Protein AF-A0A917DSX0-F1 (afdb_monomer)

Mean predicted aligned error: 9.01 Å

Sequence (124 aa):
MLVTLLACSSQTITPDVGSLDLKVTIGPLCPVEPCNKTTDDIRKVYEAYTFTVKEAKTGKVVLEKTLAYNGTNGVLKSTDMSVGEYELDFTPKSFFTKQGFPRPFTIEKNKTTQLEIAIDTGIR

Structure (mmCIF, N/CA/C/O backbone):
data_AF-A0A917DSX0-F1
#
_entry.id   AF-A0A917DSX0-F1
#
loop_
_atom_site.group_PDB
_atom_site.id
_atom_site.type_symbol
_atom_site.label_atom_id
_atom_site.label_alt_id
_atom_site.label_comp_id
_atom_site.label_asym_id
_atom_site.label_entity_id
_atom_site.label_seq_id
_atom_site.pdbx_PDB_ins_code
_atom_site.Cartn_x
_atom_site.Cartn_y
_atom_site.Cartn_z
_atom_site.occupancy
_atom_site.B_iso_or_equiv
_atom_site.auth_seq_id
_atom_site.auth_comp_id
_atom_site.auth_asym_id
_atom_site.auth_atom_id
_atom_site.pdbx_PDB_model_num
ATOM 1 N N . MET A 1 1 ? -44.314 26.987 39.093 1.00 38.97 1 MET A N 1
ATOM 2 C CA . MET A 1 1 ? -43.984 26.440 37.760 1.00 38.97 1 MET A CA 1
ATOM 3 C C . MET A 1 1 ? -42.480 26.262 37.699 1.00 38.97 1 MET A C 1
ATOM 5 O O . MET A 1 1 ? -41.765 27.252 37.740 1.00 38.97 1 MET A O 1
ATOM 9 N N . LEU A 1 2 ? -42.015 25.014 37.736 1.00 44.16 2 LEU A N 1
ATOM 10 C CA . LEU A 1 2 ? -40.600 24.649 37.746 1.00 44.16 2 LEU A CA 1
ATOM 11 C C . LEU A 1 2 ? -40.190 24.388 36.288 1.00 44.16 2 LEU A C 1
ATOM 13 O O . LEU A 1 2 ? -40.705 23.458 35.675 1.00 44.16 2 LEU A O 1
ATOM 17 N N . VAL A 1 3 ? -39.348 25.247 35.713 1.00 48.34 3 VAL A N 1
ATOM 18 C CA . VAL A 1 3 ? -38.859 25.109 34.333 1.00 48.34 3 VAL A CA 1
ATOM 19 C C . VAL A 1 3 ? -37.567 24.298 34.373 1.00 48.34 3 VAL A C 1
ATOM 21 O O . VAL A 1 3 ? -36.513 24.811 34.740 1.00 48.34 3 VAL A O 1
ATOM 24 N N . THR A 1 4 ? -37.652 23.013 34.044 1.00 49.94 4 THR A N 1
ATOM 25 C CA . THR A 1 4 ? -36.498 22.129 33.853 1.00 49.94 4 THR A CA 1
ATOM 26 C C . THR A 1 4 ? -35.921 22.340 32.453 1.00 49.94 4 THR A C 1
ATOM 28 O O . THR A 1 4 ? -36.513 21.947 31.450 1.00 49.94 4 THR A O 1
ATOM 31 N N . LEU A 1 5 ? -34.749 22.974 32.386 1.00 50.81 5 LEU A N 1
ATOM 32 C CA . LEU A 1 5 ? -33.937 23.079 31.174 1.00 50.81 5 LEU A CA 1
ATOM 33 C C . LEU A 1 5 ? -33.283 21.718 30.889 1.00 50.81 5 LEU A C 1
ATOM 35 O O . LEU A 1 5 ? -32.354 21.307 31.584 1.00 50.81 5 LEU A O 1
ATOM 39 N N . LEU A 1 6 ? -33.772 21.016 29.863 1.00 52.41 6 LEU A N 1
ATOM 40 C CA . LEU A 1 6 ? -33.086 19.874 29.261 1.00 52.41 6 LEU A CA 1
ATOM 41 C C . LEU A 1 6 ? -31.842 20.374 28.510 1.00 52.41 6 LEU A C 1
ATOM 43 O O . LEU A 1 6 ? -31.932 20.830 27.372 1.00 52.41 6 LEU A O 1
ATOM 47 N N . ALA A 1 7 ? -30.671 20.278 29.138 1.00 52.28 7 ALA A N 1
ATOM 48 C CA . ALA A 1 7 ? -29.393 20.401 28.447 1.00 52.28 7 ALA A CA 1
ATOM 49 C C . ALA A 1 7 ? -29.108 19.087 27.704 1.00 52.28 7 ALA A C 1
ATOM 51 O O . ALA A 1 7 ? -28.648 18.105 28.285 1.00 52.28 7 ALA A O 1
ATOM 52 N N . CYS A 1 8 ? -29.426 19.051 26.411 1.00 52.59 8 CYS A N 1
ATOM 53 C CA . CYS A 1 8 ? -29.024 17.967 25.526 1.00 52.59 8 CYS A CA 1
ATOM 54 C C . CYS A 1 8 ? -27.557 18.194 25.129 1.00 52.59 8 CYS A C 1
ATOM 56 O O . CYS A 1 8 ? -27.258 18.923 24.183 1.00 52.59 8 CYS A O 1
ATOM 58 N N . SER A 1 9 ? -26.629 17.623 25.898 1.00 55.31 9 SER A N 1
ATOM 59 C CA . SER A 1 9 ? -25.210 17.595 25.544 1.00 55.31 9 SER A CA 1
ATOM 60 C C . SER A 1 9 ? -25.038 16.728 24.301 1.00 55.31 9 SER A C 1
ATOM 62 O O . SER A 1 9 ? -25.032 15.502 24.387 1.00 55.31 9 SER A O 1
ATOM 64 N N . SER A 1 10 ? -24.917 17.365 23.137 1.00 52.12 10 SER A N 1
ATOM 65 C CA . SER A 1 10 ? -24.495 16.699 21.906 1.00 52.12 10 SER A CA 1
ATOM 66 C C . SER A 1 10 ? -23.041 16.271 22.090 1.00 52.12 10 SER A C 1
ATOM 68 O O . SER A 1 10 ? -22.124 17.047 21.840 1.00 52.12 10 SER A O 1
ATOM 70 N N . GLN A 1 11 ? -22.823 15.065 22.617 1.00 51.78 11 GLN A N 1
ATOM 71 C CA . GLN A 1 11 ? -21.500 14.458 22.627 1.00 51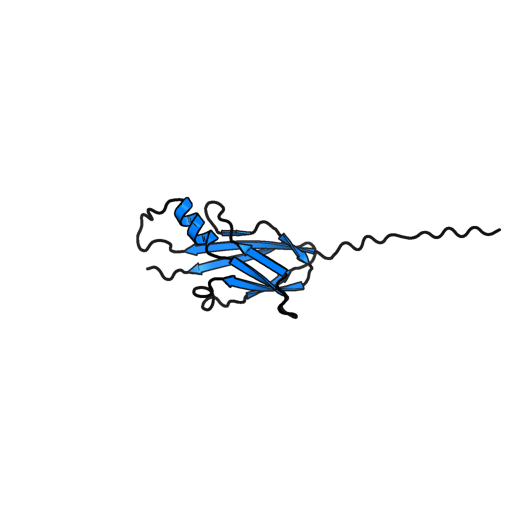.78 11 GLN A CA 1
ATOM 72 C C . GLN A 1 11 ? -21.116 14.231 21.169 1.00 51.78 11 GLN A C 1
ATOM 74 O O . GLN A 1 11 ? -21.675 13.371 20.490 1.00 51.78 11 GLN A O 1
ATOM 79 N N . THR A 1 12 ? -20.187 15.038 20.672 1.00 48.34 12 THR A N 1
ATOM 80 C CA . THR A 1 12 ? -19.465 14.763 19.438 1.00 48.34 12 THR A CA 1
ATOM 81 C C . THR A 1 12 ? -18.699 13.465 19.669 1.00 48.34 12 THR A C 1
ATOM 83 O O . THR A 1 12 ? -17.611 13.468 20.240 1.00 48.34 12 THR A O 1
ATOM 86 N N . ILE A 1 13 ? -19.295 12.334 19.289 1.00 57.09 13 ILE A N 1
ATOM 87 C CA . ILE A 1 13 ? -18.580 11.067 19.155 1.00 57.09 13 ILE A CA 1
ATOM 88 C C . ILE A 1 13 ? -17.643 11.287 17.972 1.00 57.09 13 ILE A C 1
ATOM 90 O O . ILE A 1 13 ? -18.031 11.106 16.820 1.00 57.09 13 ILE A O 1
ATOM 94 N N . THR A 1 14 ? -16.437 11.785 18.234 1.00 59.44 14 THR A N 1
ATOM 95 C CA . THR A 1 14 ? -15.381 11.737 17.233 1.00 59.44 14 THR A CA 1
ATOM 96 C C . THR A 1 14 ? -15.091 10.260 17.009 1.00 59.44 14 THR A C 1
ATOM 98 O O . THR A 1 14 ? -14.727 9.573 17.966 1.00 59.44 14 THR A O 1
ATOM 101 N N . PRO A 1 15 ? -15.324 9.725 15.797 1.00 67.44 15 PRO A N 1
ATOM 102 C CA . PRO A 1 15 ? -14.961 8.350 15.522 1.00 67.44 15 PRO A CA 1
ATOM 103 C C . PRO A 1 15 ? -13.466 8.205 15.800 1.00 67.44 15 PRO A C 1
ATOM 105 O O . PRO A 1 15 ? -12.671 9.069 15.422 1.00 67.44 15 PRO A O 1
ATOM 108 N N . ASP A 1 16 ? -13.097 7.137 16.499 1.00 84.25 16 ASP A N 1
ATOM 109 C CA . ASP A 1 16 ? -11.699 6.801 16.714 1.00 84.25 16 ASP A CA 1
ATOM 110 C C . ASP A 1 16 ? -11.107 6.433 15.353 1.00 84.25 16 ASP A C 1
ATOM 112 O O . ASP A 1 16 ? -11.289 5.323 14.846 1.00 84.25 16 ASP A O 1
ATOM 116 N N . VAL A 1 17 ? -10.461 7.419 14.733 1.00 89.00 17 VAL A N 1
ATOM 117 C CA . VAL A 1 17 ? -9.811 7.310 13.431 1.00 89.00 17 VAL A CA 1
ATOM 118 C C . VAL A 1 17 ? -8.299 7.367 13.604 1.00 89.00 17 VAL A C 1
ATOM 120 O O . VAL A 1 17 ? -7.773 8.065 14.474 1.00 89.00 17 VAL A O 1
ATOM 123 N N . GLY A 1 18 ? -7.602 6.593 12.787 1.00 91.44 18 GLY A N 1
ATOM 124 C CA . GLY A 1 18 ? -6.180 6.755 12.513 1.00 91.44 18 GLY A CA 1
ATOM 125 C C . GLY A 1 18 ? -5.982 6.966 11.018 1.00 91.44 18 GLY A C 1
ATOM 126 O O . GLY A 1 18 ? -6.954 7.060 10.268 1.00 91.44 18 GLY A O 1
ATOM 127 N N . SER A 1 19 ? -4.732 7.000 10.576 1.00 91.00 19 SER A N 1
ATOM 128 C CA . SER A 1 19 ? -4.403 7.202 9.166 1.00 91.00 19 SER A CA 1
ATOM 129 C C . SER A 1 19 ? -3.480 6.103 8.652 1.00 91.00 19 SER A C 1
ATOM 131 O O . SER A 1 19 ? -2.655 5.570 9.393 1.00 91.00 19 SER A O 1
ATOM 133 N N . LEU A 1 20 ? -3.607 5.768 7.371 1.00 92.19 20 LEU A N 1
ATOM 134 C CA . LEU A 1 20 ? -2.759 4.798 6.684 1.00 92.19 20 LEU A CA 1
ATOM 135 C C . LEU A 1 20 ? -1.910 5.490 5.619 1.00 92.19 20 LEU A C 1
ATOM 137 O O . LEU A 1 20 ? -2.460 6.043 4.664 1.00 92.19 20 LEU A O 1
ATOM 141 N N . ASP A 1 21 ? -0.592 5.354 5.741 1.00 92.00 21 ASP A N 1
ATOM 142 C CA . ASP A 1 21 ? 0.379 5.699 4.705 1.00 92.00 21 ASP A CA 1
ATOM 143 C C . ASP A 1 21 ? 1.008 4.419 4.153 1.00 92.00 21 ASP A C 1
ATOM 145 O O . ASP A 1 21 ? 1.548 3.596 4.893 1.00 92.00 21 ASP A O 1
ATOM 149 N N . LEU A 1 22 ? 0.957 4.250 2.833 1.00 90.00 22 LEU A N 1
ATOM 150 C CA . LEU A 1 22 ? 1.546 3.104 2.145 1.00 90.00 22 LEU A CA 1
ATOM 151 C C . LEU A 1 22 ? 2.607 3.598 1.168 1.00 90.00 22 LEU A C 1
ATOM 153 O O . LEU A 1 22 ? 2.325 4.431 0.306 1.00 90.00 22 LEU A O 1
ATOM 157 N N . LYS A 1 23 ? 3.806 3.032 1.272 1.00 92.19 23 LYS A N 1
ATOM 158 C CA . LYS A 1 23 ? 4.913 3.213 0.337 1.00 92.19 23 LYS A CA 1
ATOM 159 C C . LYS A 1 23 ? 5.294 1.860 -0.241 1.00 92.19 23 LYS A C 1
ATOM 161 O O . LYS A 1 23 ? 5.547 0.902 0.484 1.00 92.19 23 LYS A O 1
ATOM 166 N N . VAL A 1 24 ? 5.347 1.793 -1.560 1.00 89.56 24 VAL A N 1
ATOM 167 C CA . VAL A 1 24 ? 5.640 0.583 -2.316 1.00 89.56 24 VAL A CA 1
ATOM 168 C C . VAL A 1 24 ? 6.805 0.858 -3.251 1.00 89.56 24 VAL A C 1
ATOM 170 O O . VAL A 1 24 ? 6.768 1.808 -4.029 1.00 89.56 24 VAL A O 1
ATOM 173 N N . THR A 1 25 ? 7.822 0.012 -3.215 1.00 90.38 25 THR A N 1
ATOM 174 C CA . THR A 1 25 ? 8.963 0.070 -4.131 1.00 90.38 25 THR A CA 1
ATOM 175 C C . THR A 1 25 ? 8.957 -1.187 -4.988 1.00 90.38 25 THR A C 1
ATOM 177 O O . THR A 1 25 ? 8.963 -2.285 -4.445 1.00 90.38 25 THR A O 1
ATOM 180 N N . ILE A 1 26 ? 8.933 -1.045 -6.314 1.00 86.88 26 ILE A N 1
ATOM 181 C CA . ILE A 1 26 ? 8.986 -2.167 -7.263 1.00 86.88 26 ILE A CA 1
ATOM 182 C C . ILE A 1 26 ? 10.350 -2.159 -7.940 1.00 86.88 26 ILE A C 1
ATOM 184 O O . ILE A 1 26 ? 10.706 -1.185 -8.602 1.00 86.88 26 ILE A O 1
ATOM 188 N N . GLY A 1 27 ? 11.101 -3.251 -7.826 1.00 83.19 27 GLY A N 1
ATOM 189 C CA . GLY A 1 27 ? 12.373 -3.377 -8.525 1.00 83.19 27 GLY A CA 1
ATOM 190 C C . GLY A 1 27 ? 12.974 -4.778 -8.453 1.00 83.19 27 GLY A C 1
ATOM 191 O O . GLY A 1 27 ? 12.475 -5.615 -7.715 1.00 83.19 27 GLY A O 1
ATOM 192 N N . PRO A 1 28 ? 14.045 -5.048 -9.207 1.00 83.12 28 PRO A N 1
ATOM 193 C CA . PRO A 1 28 ? 14.592 -4.199 -10.267 1.00 83.12 28 PRO A CA 1
ATOM 194 C C . PRO A 1 28 ? 13.672 -4.165 -11.502 1.00 83.12 28 PRO A C 1
ATOM 196 O O . PRO A 1 28 ? 13.047 -5.156 -11.861 1.00 83.12 28 PRO A O 1
ATOM 199 N N . LEU A 1 29 ? 13.547 -3.012 -12.166 1.00 82.94 29 LEU A N 1
ATOM 200 C CA . LEU A 1 29 ? 12.686 -2.870 -13.359 1.00 82.94 29 LEU A CA 1
ATOM 201 C C . LEU A 1 29 ? 13.404 -3.207 -14.673 1.00 82.94 29 LEU A C 1
ATOM 203 O O . LEU A 1 29 ? 12.765 -3.338 -15.720 1.00 82.94 29 LEU A O 1
ATOM 207 N N . CYS A 1 30 ? 14.728 -3.318 -14.618 1.00 80.56 30 CYS A N 1
ATOM 208 C CA . CYS A 1 30 ? 15.601 -3.552 -15.754 1.00 80.56 30 CYS A CA 1
ATOM 209 C C . CYS A 1 30 ? 16.646 -4.615 -15.377 1.00 80.56 30 CYS A C 1
ATOM 211 O O . CYS A 1 30 ? 17.139 -4.569 -14.251 1.00 80.56 30 CYS A O 1
ATOM 213 N N . PRO A 1 31 ? 16.991 -5.545 -16.288 1.00 78.06 31 PRO A N 1
ATOM 214 C CA . PRO A 1 31 ? 18.033 -6.548 -16.039 1.00 78.06 31 PRO A CA 1
ATOM 215 C C . PRO A 1 31 ? 19.428 -5.941 -15.885 1.00 78.06 31 PRO A C 1
ATOM 217 O O . PRO A 1 31 ? 20.210 -6.373 -15.052 1.00 78.06 31 PRO A O 1
ATOM 220 N N . VAL A 1 32 ? 19.732 -4.917 -16.685 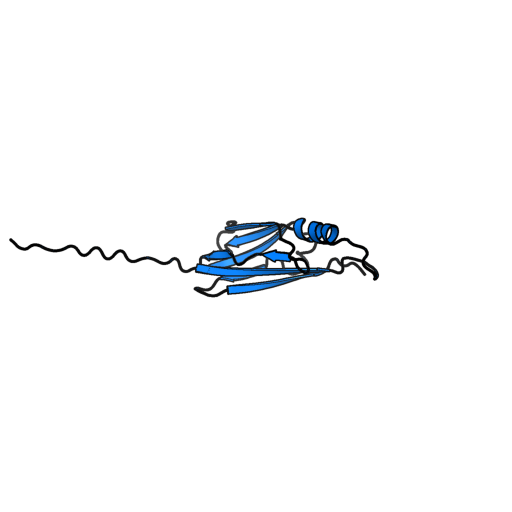1.00 78.50 32 VAL A N 1
ATOM 221 C CA . VAL A 1 32 ? 21.036 -4.249 -16.712 1.00 78.50 32 VAL A CA 1
ATOM 222 C C . VAL A 1 32 ? 20.855 -2.738 -16.762 1.00 78.50 32 VAL A C 1
ATOM 224 O O . VAL A 1 32 ? 19.867 -2.234 -17.305 1.00 78.50 32 VAL A O 1
ATOM 227 N N . GLU A 1 33 ? 21.811 -2.014 -16.191 1.00 71.69 33 GLU A N 1
ATOM 228 C CA . GLU A 1 33 ? 21.886 -0.559 -16.294 1.00 71.69 33 GLU A CA 1
ATOM 229 C C . GLU A 1 33 ? 22.600 -0.133 -17.592 1.00 71.69 33 GLU A C 1
ATOM 231 O O . GLU A 1 33 ? 23.526 -0.821 -18.030 1.00 71.69 33 GLU A O 1
ATOM 236 N N . PRO A 1 34 ? 22.213 1.000 -18.214 1.00 74.12 34 PRO A N 1
ATOM 237 C CA . PRO A 1 34 ? 21.197 1.955 -17.769 1.00 74.12 34 PRO A CA 1
ATOM 238 C C . PRO A 1 34 ? 19.765 1.506 -18.097 1.00 74.12 34 PRO A C 1
ATOM 240 O O . PRO A 1 34 ? 19.455 1.051 -19.199 1.00 74.12 34 PRO A O 1
ATOM 243 N N . CYS A 1 35 ? 18.858 1.695 -17.138 1.00 74.06 35 CYS A N 1
ATOM 244 C CA . CYS A 1 35 ? 17.442 1.401 -17.320 1.00 74.06 35 CYS A CA 1
ATOM 245 C C . CYS A 1 35 ? 16.790 2.482 -18.193 1.00 74.06 35 CYS A C 1
ATOM 247 O O . CYS A 1 35 ? 16.387 3.531 -17.699 1.00 74.06 35 CYS A O 1
ATOM 249 N N . ASN A 1 36 ? 16.681 2.234 -19.500 1.00 81.44 36 ASN A N 1
ATOM 250 C CA . ASN A 1 36 ? 16.125 3.191 -20.464 1.00 81.44 36 ASN A CA 1
ATOM 251 C C . ASN A 1 36 ? 14.580 3.247 -20.448 1.00 81.44 36 ASN A C 1
ATOM 253 O O . ASN A 1 36 ? 13.941 3.289 -21.498 1.00 81.44 36 ASN A O 1
ATOM 257 N N . LYS A 1 37 ? 13.960 3.169 -19.264 1.00 84.19 37 LYS A N 1
ATOM 258 C CA . LYS A 1 37 ? 12.511 3.337 -19.115 1.00 84.19 37 LYS A CA 1
ATOM 259 C C . LYS A 1 37 ? 12.187 4.796 -18.857 1.00 84.19 37 LYS A C 1
ATOM 261 O O . LYS A 1 37 ? 12.807 5.440 -18.014 1.00 84.19 37 LYS A O 1
ATOM 266 N N . THR A 1 38 ? 11.186 5.303 -19.566 1.00 89.19 38 THR A N 1
ATOM 267 C CA . THR A 1 38 ? 10.676 6.646 -19.305 1.00 89.19 38 THR A CA 1
ATOM 268 C C . THR A 1 38 ? 9.952 6.682 -17.960 1.00 89.19 38 THR A C 1
ATOM 270 O O . THR A 1 38 ? 9.484 5.657 -17.454 1.00 89.19 38 THR A O 1
ATOM 273 N N . THR A 1 39 ? 9.799 7.875 -17.388 1.00 87.50 39 THR A N 1
ATOM 274 C CA . THR A 1 39 ? 8.983 8.080 -16.181 1.00 87.50 39 THR A CA 1
ATOM 275 C C . THR A 1 39 ? 7.562 7.539 -16.357 1.00 87.50 39 THR A C 1
ATOM 277 O O . THR A 1 39 ? 6.999 6.994 -15.410 1.00 87.50 39 THR A O 1
ATOM 280 N N . ASP A 1 40 ? 6.997 7.634 -17.563 1.00 89.62 40 ASP A N 1
ATOM 281 C CA . ASP A 1 40 ? 5.658 7.123 -17.866 1.00 89.62 40 ASP A CA 1
ATOM 282 C C . ASP A 1 40 ? 5.612 5.596 -17.948 1.00 89.62 40 ASP A C 1
ATOM 284 O O . ASP A 1 40 ? 4.628 4.991 -17.524 1.00 89.62 40 ASP A O 1
ATOM 288 N N . ASP A 1 41 ? 6.675 4.946 -18.422 1.00 90.25 41 ASP A N 1
ATOM 289 C CA . ASP A 1 41 ? 6.761 3.484 -18.383 1.00 90.25 41 ASP A CA 1
ATOM 290 C C . ASP A 1 41 ? 6.853 2.975 -16.946 1.00 90.25 41 ASP A C 1
ATOM 292 O O . ASP A 1 41 ? 6.188 2.003 -16.591 1.00 90.25 41 ASP A O 1
ATOM 296 N N . ILE A 1 42 ? 7.637 3.650 -16.100 1.00 88.50 42 ILE A N 1
ATOM 297 C CA . ILE A 1 42 ? 7.738 3.317 -14.675 1.00 88.50 42 ILE A CA 1
ATOM 298 C C . ILE A 1 42 ? 6.388 3.546 -13.986 1.00 88.50 42 ILE A C 1
ATOM 300 O O . ILE A 1 42 ? 5.918 2.680 -13.251 1.00 88.50 42 ILE A O 1
ATOM 304 N N . ARG A 1 43 ? 5.721 4.670 -14.270 1.00 90.62 43 ARG A N 1
ATOM 305 C CA . ARG A 1 43 ? 4.378 4.979 -13.762 1.00 90.62 43 ARG A CA 1
ATOM 306 C C . ARG A 1 43 ? 3.385 3.859 -14.069 1.00 90.62 43 ARG A C 1
ATOM 308 O O . ARG A 1 43 ? 2.728 3.382 -13.150 1.00 90.62 43 ARG A O 1
ATOM 315 N N . LYS A 1 44 ? 3.331 3.392 -15.322 1.00 90.75 44 LYS A N 1
ATOM 316 C CA . LYS A 1 44 ? 2.451 2.287 -15.743 1.00 90.75 44 LYS A CA 1
ATOM 317 C C . LYS A 1 44 ? 2.713 0.997 -14.970 1.00 90.75 44 LYS A C 1
ATOM 319 O O . LYS A 1 44 ? 1.772 0.255 -14.715 1.00 90.75 44 LYS A O 1
ATOM 324 N N . VAL A 1 45 ? 3.96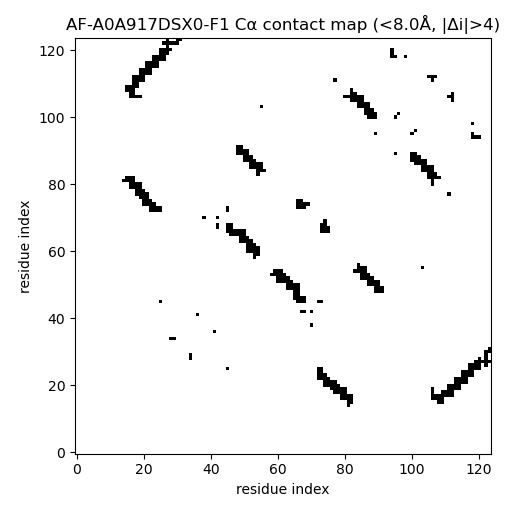5 0.722 -14.588 1.00 89.44 45 VAL A N 1
ATOM 325 C CA . VAL A 1 45 ? 4.284 -0.444 -13.749 1.00 89.44 45 VAL A CA 1
ATOM 326 C C . VAL A 1 45 ? 3.621 -0.315 -12.384 1.00 89.44 45 VAL A C 1
ATOM 328 O O . VAL A 1 45 ? 2.991 -1.266 -11.943 1.00 89.44 45 VAL A O 1
ATOM 331 N N . TYR A 1 46 ? 3.727 0.842 -11.729 1.00 90.12 46 TYR A N 1
ATOM 332 C CA . TYR A 1 46 ? 3.080 1.064 -10.434 1.00 90.12 46 TYR A CA 1
ATOM 333 C C . TYR A 1 46 ? 1.549 1.050 -10.553 1.00 90.12 46 TYR A C 1
ATOM 335 O O . TYR A 1 46 ? 0.891 0.358 -9.782 1.00 90.12 46 TYR A O 1
ATOM 343 N N . GLU A 1 47 ? 0.988 1.725 -11.556 1.00 91.12 47 GLU A N 1
ATOM 344 C CA . GLU A 1 47 ? -0.462 1.815 -11.787 1.00 91.12 47 GLU A CA 1
ATOM 345 C C . GLU A 1 47 ? -1.102 0.489 -12.241 1.00 91.12 47 GLU A C 1
ATOM 347 O O . GLU A 1 47 ? -2.320 0.341 -12.192 1.00 91.12 47 GLU A O 1
ATOM 352 N N . ALA A 1 48 ? -0.306 -0.510 -12.634 1.00 89.75 48 ALA A N 1
ATOM 353 C CA . ALA A 1 48 ? -0.801 -1.863 -12.892 1.00 89.75 48 ALA A CA 1
ATOM 354 C C . ALA A 1 48 ? -1.204 -2.614 -11.609 1.00 89.75 48 ALA A C 1
ATOM 356 O O . ALA A 1 48 ? -1.853 -3.659 -11.693 1.00 89.75 48 ALA A O 1
ATOM 357 N N . TYR A 1 49 ? -0.827 -2.102 -10.431 1.00 88.94 49 TYR A N 1
ATOM 358 C CA . TYR A 1 49 ? -1.144 -2.716 -9.149 1.00 88.94 49 TYR A CA 1
ATOM 359 C C . TYR A 1 49 ? -2.285 -1.988 -8.447 1.00 88.94 49 TYR A C 1
ATOM 361 O O . TYR A 1 49 ? -2.267 -0.773 -8.243 1.00 88.94 49 TYR A O 1
ATOM 369 N N . THR A 1 50 ? -3.263 -2.772 -8.013 1.00 91.12 50 THR A N 1
ATOM 370 C CA . THR A 1 50 ? -4.327 -2.333 -7.112 1.00 91.12 50 THR A CA 1
ATOM 371 C C . THR A 1 50 ? -4.084 -2.964 -5.758 1.00 91.12 50 THR A C 1
ATOM 373 O O . THR A 1 50 ? -3.821 -4.163 -5.674 1.00 91.12 50 THR A O 1
ATOM 376 N N . PHE A 1 51 ? -4.154 -2.167 -4.701 1.00 90.56 51 PHE A N 1
ATOM 377 C CA . PHE A 1 51 ? -4.117 -2.677 -3.343 1.00 90.56 51 PHE A CA 1
ATOM 378 C C . PHE A 1 51 ? -5.522 -2.648 -2.751 1.00 90.56 51 PHE A C 1
ATOM 380 O O . PHE A 1 51 ? -6.308 -1.727 -2.995 1.00 90.56 51 PHE A O 1
ATOM 387 N N . THR A 1 52 ? -5.814 -3.663 -1.953 1.00 93.12 52 THR A N 1
ATOM 388 C CA . THR A 1 52 ? -7.096 -3.839 -1.287 1.00 93.12 52 THR A CA 1
ATOM 389 C C . THR A 1 52 ? -6.830 -4.004 0.201 1.00 93.12 52 THR A C 1
ATOM 391 O O . THR A 1 52 ? -6.009 -4.825 0.604 1.00 93.12 52 THR A O 1
ATOM 394 N N . VAL A 1 53 ? -7.532 -3.233 1.021 1.00 93.94 53 VAL A N 1
ATOM 395 C CA . VAL A 1 53 ? -7.544 -3.375 2.473 1.00 93.94 53 VAL A CA 1
ATOM 396 C C . VAL A 1 53 ? -8.858 -4.012 2.885 1.00 93.94 53 VAL A C 1
ATOM 398 O O . VAL A 1 53 ? -9.938 -3.535 2.519 1.00 93.94 53 VAL A O 1
ATOM 401 N N . LYS A 1 54 ? -8.760 -5.082 3.666 1.00 94.75 54 LYS A N 1
ATOM 402 C CA . LYS A 1 54 ? -9.898 -5.803 4.229 1.00 94.75 54 LYS A CA 1
ATOM 403 C C . LYS A 1 54 ? -9.855 -5.744 5.743 1.00 94.75 54 LYS A C 1
ATOM 405 O O . LYS A 1 54 ? -8.781 -5.761 6.325 1.00 94.75 54 LYS A O 1
ATOM 410 N N . GLU A 1 55 ? -11.007 -5.688 6.389 1.00 94.31 55 GLU A N 1
ATOM 411 C CA . GLU A 1 55 ? -11.090 -5.941 7.829 1.00 94.31 55 GLU A CA 1
ATOM 412 C C . GLU A 1 55 ? -10.696 -7.393 8.122 1.00 94.31 55 GLU A C 1
ATOM 414 O O . GLU A 1 55 ? -11.266 -8.312 7.532 1.00 94.31 55 GLU A O 1
ATOM 419 N N . ALA A 1 56 ? -9.782 -7.614 9.069 1.00 91.69 56 ALA A N 1
ATOM 420 C CA . ALA A 1 56 ? -9.272 -8.954 9.375 1.00 91.69 56 ALA A CA 1
ATOM 421 C C . ALA A 1 56 ? -10.369 -9.908 9.891 1.00 91.69 56 ALA A C 1
ATOM 423 O O . ALA A 1 56 ? -10.354 -11.105 9.622 1.00 91.69 56 ALA A O 1
ATOM 424 N N . LYS A 1 57 ? -11.362 -9.378 10.619 1.00 89.25 57 LYS A N 1
ATOM 425 C CA . LYS A 1 57 ? -12.429 -10.183 11.244 1.00 89.25 57 LYS A CA 1
ATOM 426 C C . LYS A 1 57 ? -13.551 -10.562 10.284 1.00 89.25 57 LYS A C 1
ATOM 428 O O . LYS A 1 57 ? -14.107 -11.650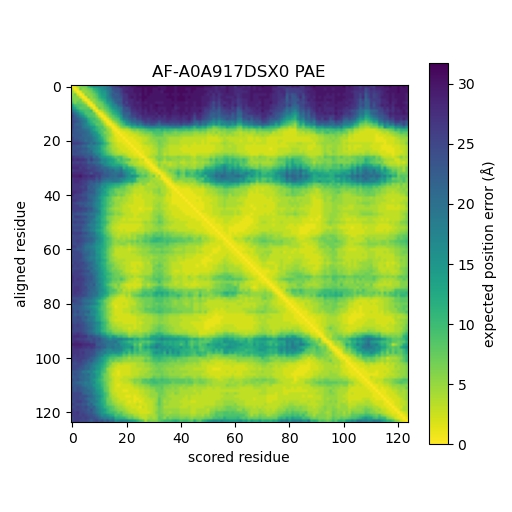 10.390 1.00 89.25 57 LYS A O 1
ATOM 433 N N . THR A 1 58 ? -13.933 -9.642 9.402 1.00 91.06 58 THR A N 1
ATOM 434 C CA . THR A 1 58 ? -15.113 -9.795 8.534 1.00 91.06 58 THR A CA 1
ATOM 435 C C . THR A 1 58 ? -14.735 -10.121 7.091 1.00 91.06 58 THR A C 1
ATOM 437 O O . THR A 1 58 ? -15.587 -10.560 6.322 1.00 91.06 58 THR A O 1
ATOM 440 N N . GLY A 1 59 ? -13.480 -9.879 6.695 1.00 90.38 59 GLY A N 1
ATOM 441 C CA . GLY A 1 59 ? -13.022 -9.959 5.308 1.00 90.38 59 GLY A CA 1
ATOM 442 C C . GLY A 1 59 ? -13.597 -8.863 4.403 1.00 90.38 59 GLY A C 1
ATOM 443 O O . GLY A 1 59 ? -13.368 -8.884 3.191 1.00 90.38 59 GLY A O 1
ATOM 444 N N . LYS A 1 60 ? -14.352 -7.907 4.962 1.00 92.69 60 LYS A N 1
ATOM 445 C CA . LYS A 1 60 ? -14.992 -6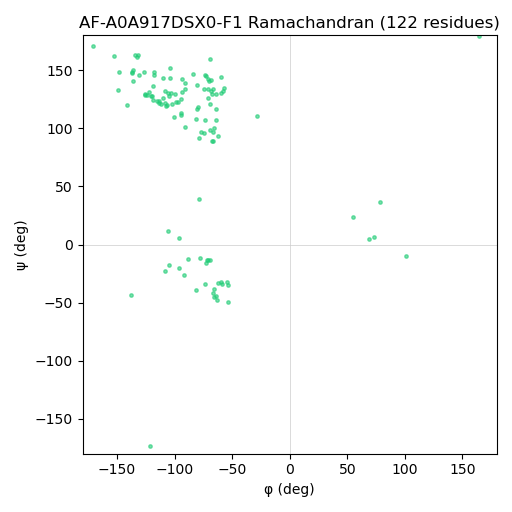.826 4.212 1.00 92.69 60 LYS A CA 1
ATOM 446 C C . LYS A 1 60 ? -13.935 -5.885 3.646 1.00 92.69 60 LYS A C 1
ATOM 448 O O . LYS A 1 60 ? -13.087 -5.391 4.382 1.00 92.69 60 LYS A O 1
ATOM 453 N N . VAL A 1 61 ? -14.025 -5.595 2.349 1.00 93.06 61 VAL A N 1
ATOM 454 C CA . VAL A 1 61 ? -13.184 -4.584 1.697 1.00 93.06 61 VAL A CA 1
ATOM 455 C C . VAL A 1 61 ? -13.586 -3.199 2.196 1.00 93.06 61 VAL A C 1
ATOM 457 O O . VAL A 1 61 ? -14.738 -2.791 2.052 1.00 93.06 61 VAL A O 1
ATOM 460 N N . VAL A 1 62 ? -12.629 -2.486 2.783 1.00 93.25 62 VAL A N 1
ATOM 461 C CA . VAL A 1 62 ? -12.809 -1.117 3.296 1.00 93.25 62 VAL A CA 1
ATOM 462 C C . VAL A 1 62 ? -12.104 -0.076 2.438 1.00 93.25 62 VAL A C 1
ATOM 464 O O . VAL A 1 62 ? -12.490 1.089 2.439 1.00 93.25 62 VAL A O 1
ATOM 467 N N . LEU A 1 63 ? -11.089 -0.491 1.681 1.00 91.62 63 LEU A N 1
ATOM 468 C CA . LEU A 1 63 ? -10.357 0.373 0.771 1.00 91.62 63 LEU A CA 1
ATOM 469 C C . LEU A 1 63 ? -9.870 -0.454 -0.410 1.00 91.62 63 LEU A C 1
ATOM 471 O O . LEU A 1 63 ? -9.295 -1.520 -0.229 1.00 91.62 63 LEU A O 1
ATOM 475 N N . GLU A 1 64 ? -10.066 0.055 -1.614 1.00 93.06 64 GLU A N 1
ATOM 476 C CA . GLU A 1 64 ? -9.486 -0.513 -2.822 1.00 93.06 64 GLU A CA 1
ATOM 477 C C . GLU A 1 64 ? -9.068 0.633 -3.728 1.00 93.06 64 GLU A C 1
ATOM 479 O O . GLU A 1 64 ? -9.887 1.492 -4.065 1.00 93.06 64 GLU A O 1
ATOM 484 N N . LYS A 1 65 ? -7.777 0.702 -4.052 1.00 91.44 65 LYS A N 1
ATOM 485 C CA . LYS A 1 65 ? -7.227 1.774 -4.881 1.00 91.44 65 LYS A CA 1
ATOM 486 C C . LY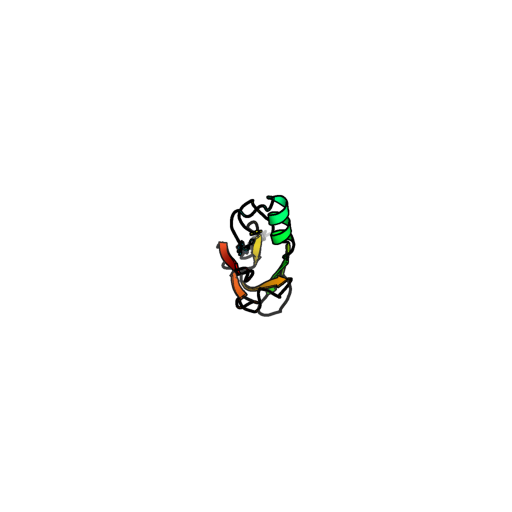S A 1 65 ? -6.055 1.277 -5.708 1.00 91.44 65 LYS A C 1
ATOM 488 O O . LYS A 1 65 ? -5.259 0.441 -5.283 1.00 91.44 65 LYS A O 1
ATOM 493 N N . THR A 1 66 ? -5.922 1.868 -6.883 1.00 91.12 66 THR A N 1
ATOM 494 C CA . THR A 1 66 ? -4.727 1.747 -7.709 1.00 91.12 66 THR A CA 1
ATOM 495 C C . THR A 1 66 ? -3.568 2.499 -7.063 1.00 91.12 66 THR A C 1
ATOM 497 O O . THR A 1 66 ? -3.746 3.573 -6.479 1.00 91.12 66 THR A O 1
ATOM 500 N N . LEU A 1 67 ? -2.377 1.920 -7.145 1.00 89.38 67 LEU A N 1
ATOM 501 C CA . LEU A 1 67 ? -1.158 2.499 -6.606 1.00 89.38 67 LEU A CA 1
ATOM 502 C C . LEU A 1 67 ? -0.741 3.718 -7.442 1.00 89.38 67 LEU A C 1
ATOM 504 O O . LEU A 1 67 ? -0.596 3.628 -8.658 1.00 89.38 67 LEU A O 1
ATOM 508 N N . ALA A 1 68 ? -0.541 4.864 -6.790 1.00 90.19 68 ALA A N 1
ATOM 509 C CA . ALA A 1 68 ? -0.130 6.089 -7.469 1.00 90.19 68 ALA A CA 1
ATOM 510 C C . ALA A 1 68 ? 1.397 6.206 -7.496 1.00 90.19 68 ALA A C 1
ATOM 512 O O . ALA A 1 68 ? 2.049 5.950 -6.489 1.00 90.19 68 ALA A O 1
ATOM 513 N N . TYR A 1 69 ? 1.982 6.650 -8.607 1.00 89.69 69 TYR A N 1
ATOM 514 C CA . TYR A 1 69 ? 3.427 6.877 -8.705 1.00 89.69 69 TYR A CA 1
ATOM 515 C C . TYR A 1 69 ? 3.794 8.337 -8.414 1.00 89.69 69 TYR A C 1
ATOM 517 O O . TYR A 1 69 ? 3.291 9.251 -9.072 1.00 89.69 69 TYR A O 1
ATOM 525 N N . ASN A 1 70 ? 4.703 8.566 -7.461 1.00 89.31 70 ASN A N 1
ATOM 526 C CA . ASN A 1 70 ? 5.152 9.914 -7.085 1.00 89.31 70 ASN A CA 1
ATOM 527 C C . ASN A 1 70 ? 6.450 10.377 -7.774 1.00 89.31 70 ASN A C 1
ATOM 529 O O . ASN A 1 70 ? 6.971 11.431 -7.423 1.00 89.31 70 ASN A O 1
ATOM 533 N N . GLY A 1 71 ? 6.985 9.602 -8.722 1.00 83.44 71 GLY A N 1
ATOM 534 C CA . GLY A 1 71 ? 8.277 9.877 -9.364 1.00 83.44 71 GLY A CA 1
ATOM 535 C C . GLY A 1 71 ? 9.441 9.041 -8.826 1.00 83.44 71 GLY A C 1
ATOM 536 O O . GLY A 1 71 ? 10.507 9.035 -9.433 1.00 83.44 71 GLY A O 1
ATOM 537 N N . THR A 1 72 ? 9.250 8.306 -7.728 1.00 83.44 72 THR A N 1
ATOM 538 C CA . THR A 1 72 ? 10.256 7.362 -7.207 1.00 83.44 72 THR A CA 1
ATOM 539 C C . THR A 1 72 ? 9.628 6.053 -6.746 1.00 83.44 72 THR A C 1
ATOM 541 O O . THR A 1 72 ? 10.133 4.980 -7.057 1.00 83.44 72 THR A O 1
ATOM 544 N N . ASN A 1 73 ? 8.505 6.132 -6.034 1.00 87.25 73 ASN A N 1
ATOM 545 C CA . ASN A 1 73 ? 7.824 4.996 -5.429 1.00 87.25 73 ASN A CA 1
ATOM 546 C C . ASN A 1 73 ? 6.325 5.031 -5.746 1.00 87.25 73 ASN A C 1
ATOM 548 O O . ASN A 1 73 ? 5.759 6.067 -6.112 1.00 87.25 73 ASN A O 1
ATOM 552 N N . GLY A 1 74 ? 5.681 3.889 -5.545 1.00 85.69 74 GLY A N 1
ATOM 553 C CA . GLY A 1 74 ? 4.242 3.791 -5.401 1.00 85.69 74 GLY A CA 1
ATOM 554 C C . GLY A 1 74 ? 3.835 4.310 -4.029 1.00 85.69 74 GLY A C 1
ATOM 555 O O . GLY A 1 74 ? 4.461 3.966 -3.028 1.00 85.69 74 GLY A O 1
ATOM 556 N N . VAL A 1 75 ? 2.808 5.145 -3.961 1.00 88.69 75 VAL A N 1
ATOM 557 C CA . VAL A 1 75 ? 2.326 5.728 -2.712 1.00 88.69 75 VAL A CA 1
ATOM 558 C C . VAL A 1 75 ? 0.808 5.716 -2.637 1.00 88.69 75 VAL A C 1
ATOM 560 O O . VAL A 1 75 ? 0.105 5.876 -3.637 1.00 88.69 75 VAL A O 1
ATOM 563 N N . LEU A 1 76 ? 0.308 5.594 -1.415 1.00 82.81 76 LEU A N 1
ATOM 564 C CA . LEU A 1 76 ? -1.026 6.028 -1.039 1.00 82.81 76 LEU A CA 1
ATOM 565 C C . LEU A 1 76 ? -0.889 7.311 -0.224 1.00 82.81 76 LEU A C 1
ATOM 567 O O . LEU A 1 76 ? -0.116 7.359 0.728 1.00 82.81 76 LEU A O 1
ATOM 571 N N . LYS A 1 77 ? -1.661 8.340 -0.579 1.00 75.31 77 LYS A N 1
ATOM 572 C CA . LYS A 1 77 ? -1.832 9.498 0.302 1.00 75.31 77 LYS A CA 1
ATOM 573 C C . LYS A 1 77 ? -2.583 9.065 1.559 1.00 75.31 77 LYS A C 1
ATOM 575 O O . LYS A 1 77 ? -3.622 8.414 1.409 1.00 75.31 77 LYS A O 1
ATOM 580 N N . SER A 1 78 ? -2.092 9.494 2.723 1.00 79.12 78 SER A N 1
ATOM 581 C CA . SER A 1 78 ? -2.723 9.335 4.037 1.00 79.12 78 SER A CA 1
ATOM 582 C C . SER A 1 78 ? -4.240 9.264 3.935 1.00 79.12 78 SER A C 1
ATOM 584 O O . SER A 1 78 ? -4.899 10.213 3.500 1.00 79.12 78 SER A O 1
ATOM 586 N N . THR A 1 79 ? -4.773 8.078 4.216 1.00 86.75 79 THR A N 1
ATOM 587 C CA . THR A 1 79 ? -6.208 7.805 4.175 1.00 86.75 79 THR A CA 1
ATOM 588 C C . THR A 1 79 ? -6.676 7.518 5.589 1.00 86.75 79 THR A C 1
ATOM 590 O O . THR A 1 79 ? -6.151 6.611 6.236 1.00 86.75 79 THR A O 1
ATOM 593 N N . ASP A 1 80 ? -7.664 8.280 6.050 1.00 89.62 80 ASP A N 1
ATOM 594 C CA . ASP A 1 80 ? -8.251 8.072 7.367 1.00 89.62 80 ASP A CA 1
ATOM 595 C C . ASP A 1 80 ? -9.080 6.789 7.384 1.00 89.62 80 ASP A C 1
ATOM 597 O O . ASP A 1 80 ? -9.872 6.510 6.480 1.00 89.62 80 ASP A O 1
ATOM 601 N N . MET A 1 81 ? -8.872 5.994 8.425 1.00 89.88 81 MET A N 1
ATOM 602 C CA . MET A 1 81 ? -9.499 4.696 8.620 1.00 89.88 81 MET A CA 1
ATOM 603 C C . MET A 1 81 ? -9.946 4.559 10.070 1.00 89.88 81 MET A C 1
ATOM 605 O O . MET A 1 81 ? -9.305 5.073 10.988 1.00 89.88 81 MET A O 1
ATOM 609 N N . SER A 1 82 ? -11.041 3.835 10.292 1.00 91.12 82 SER A N 1
ATOM 610 C CA . SER A 1 82 ? -11.457 3.463 11.643 1.00 91.12 82 SER A CA 1
ATOM 611 C C . SER A 1 82 ? -10.378 2.631 12.330 1.00 91.12 82 SER A C 1
ATOM 613 O O . SER A 1 82 ? -9.725 1.798 11.700 1.00 91.12 82 SER A O 1
ATOM 615 N N . VAL A 1 83 ? -10.215 2.821 13.635 1.00 92.44 83 VAL A N 1
ATOM 616 C CA . VAL A 1 83 ? -9.337 1.981 14.456 1.00 92.44 83 VAL A CA 1
ATOM 617 C C . VAL A 1 83 ? -9.769 0.521 14.368 1.00 92.44 83 VAL A C 1
ATOM 619 O O . VAL A 1 83 ? -10.952 0.203 14.491 1.00 92.44 83 VAL A O 1
ATOM 622 N N . GLY A 1 84 ? -8.808 -0.371 14.137 1.00 92.81 84 GLY A N 1
ATOM 623 C CA . GLY A 1 84 ? -9.095 -1.784 13.922 1.00 92.81 84 GLY A CA 1
ATOM 624 C C . GLY A 1 84 ? -7.937 -2.570 13.320 1.00 92.81 84 GLY A C 1
ATOM 625 O O . GLY A 1 84 ? -6.864 -2.032 13.044 1.00 92.81 84 GLY A O 1
ATOM 626 N N . GLU A 1 85 ? -8.187 -3.861 13.129 1.00 94.69 85 GLU A N 1
ATOM 627 C CA . GLU A 1 85 ? -7.266 -4.817 12.514 1.00 94.69 85 GLU A CA 1
ATOM 628 C C . GLU A 1 85 ? -7.659 -5.039 11.056 1.00 94.69 85 GLU A C 1
ATOM 630 O O . GLU A 1 85 ? -8.817 -5.342 10.740 1.00 94.69 85 GLU A O 1
ATOM 635 N N . TYR A 1 86 ? -6.679 -4.914 10.173 1.00 95.44 86 TYR A N 1
ATOM 636 C CA . TYR A 1 86 ? -6.868 -4.979 8.737 1.00 95.44 86 TYR A CA 1
ATOM 637 C C . TYR A 1 86 ? -5.818 -5.862 8.081 1.00 95.44 86 TYR A C 1
ATOM 639 O O . TYR A 1 86 ? -4.763 -6.148 8.640 1.00 95.44 86 TYR A O 1
ATOM 647 N N . GLU A 1 87 ? -6.106 -6.254 6.853 1.00 93.94 87 GLU A N 1
ATOM 648 C CA . GLU A 1 87 ? -5.217 -6.995 5.983 1.00 93.94 87 GLU A CA 1
ATOM 649 C C . GLU A 1 87 ? -5.047 -6.234 4.675 1.00 93.94 87 GLU A C 1
ATOM 651 O O . GLU A 1 87 ? -6.026 -5.851 4.033 1.00 93.94 87 GLU A O 1
ATOM 656 N N . LEU A 1 88 ? -3.797 -6.018 4.280 1.00 91.81 88 LEU A N 1
ATOM 657 C CA . LEU A 1 88 ? -3.434 -5.466 2.984 1.00 91.81 88 LEU A CA 1
ATOM 658 C C . LEU A 1 88 ? -3.172 -6.617 2.013 1.00 91.81 88 LEU A C 1
ATOM 660 O O . LEU A 1 88 ? -2.408 -7.527 2.328 1.00 91.81 88 LEU A O 1
ATOM 664 N N . ASP A 1 89 ? -3.757 -6.556 0.826 1.00 90.56 89 ASP A N 1
ATOM 665 C CA . ASP A 1 89 ? -3.508 -7.474 -0.286 1.00 90.56 89 ASP A CA 1
ATOM 666 C C . ASP A 1 89 ? -3.284 -6.670 -1.574 1.00 90.56 89 ASP A C 1
ATOM 668 O O . ASP A 1 89 ? -3.654 -5.496 -1.660 1.00 90.56 89 ASP A O 1
ATOM 672 N N . PHE A 1 90 ? -2.680 -7.293 -2.582 1.00 88.38 90 PHE A N 1
ATOM 673 C CA . PHE A 1 90 ? -2.399 -6.660 -3.868 1.00 88.38 90 PHE A CA 1
ATOM 674 C C . PHE A 1 90 ? -2.847 -7.537 -5.034 1.00 88.38 90 PHE A C 1
ATOM 676 O O . PHE A 1 90 ? -2.733 -8.762 -5.018 1.00 88.38 90 PHE A O 1
ATOM 683 N N . THR A 1 91 ? -3.304 -6.880 -6.093 1.00 87.56 91 THR A N 1
ATOM 684 C CA . THR A 1 91 ? -3.655 -7.491 -7.373 1.00 87.56 91 THR A CA 1
ATOM 685 C C . THR A 1 91 ? -2.829 -6.834 -8.480 1.00 87.56 91 THR A C 1
ATOM 687 O O . THR A 1 91 ? -2.802 -5.603 -8.534 1.00 87.56 91 THR A O 1
ATOM 690 N N . PRO A 1 92 ? -2.182 -7.608 -9.376 1.00 83.38 92 PRO A N 1
ATOM 691 C CA . PRO A 1 92 ? -2.138 -9.077 -9.436 1.00 83.38 92 PRO A CA 1
ATOM 692 C C . PRO A 1 92 ? -1.279 -9.720 -8.331 1.00 83.38 92 PRO A C 1
ATOM 694 O O . PRO A 1 92 ? -0.226 -9.204 -7.974 1.00 83.38 92 PRO A O 1
ATOM 697 N N . LYS A 1 93 ? -1.692 -10.897 -7.835 1.00 74.88 93 LYS A N 1
ATOM 698 C CA . LYS A 1 93 ? -1.061 -11.602 -6.694 1.00 74.88 93 LYS A CA 1
ATOM 699 C C . LYS A 1 93 ? 0.308 -12.226 -6.975 1.00 74.88 93 LYS A C 1
ATOM 701 O O . LYS A 1 93 ? 1.000 -12.627 -6.043 1.00 74.88 93 LYS A O 1
ATOM 706 N N . SER A 1 94 ? 0.695 -12.329 -8.244 1.00 63.50 94 SER A N 1
ATOM 707 C CA . SER A 1 94 ? 1.813 -13.148 -8.734 1.00 63.50 94 SER A CA 1
ATOM 708 C C . SER A 1 94 ? 3.158 -12.881 -8.045 1.00 63.50 94 SER A C 1
ATOM 710 O O . SER A 1 94 ? 3.933 -13.817 -7.858 1.00 63.50 94 SER A O 1
ATOM 712 N N . PHE A 1 95 ? 3.422 -11.645 -7.614 1.00 65.75 95 PHE A N 1
ATOM 713 C CA . PHE A 1 95 ? 4.660 -11.276 -6.909 1.00 65.75 95 PHE A CA 1
ATOM 714 C C . PHE A 1 95 ? 4.525 -11.284 -5.377 1.00 65.75 95 PHE A C 1
ATOM 716 O O . PHE A 1 95 ? 5.518 -11.405 -4.661 1.00 65.75 95 PHE A O 1
ATOM 723 N N . PHE A 1 96 ? 3.299 -11.205 -4.861 1.00 63.75 96 PHE A N 1
ATOM 724 C CA . PHE A 1 96 ? 3.020 -10.914 -3.453 1.00 63.75 96 PHE A CA 1
ATOM 725 C C . PHE A 1 96 ? 2.890 -12.161 -2.584 1.00 63.75 96 PHE A C 1
ATOM 727 O O . PHE A 1 96 ? 3.210 -12.123 -1.398 1.00 63.75 96 PHE A O 1
ATOM 734 N N . THR A 1 97 ? 2.508 -13.306 -3.154 1.00 60.16 97 THR A N 1
ATOM 735 C CA . THR A 1 97 ? 2.398 -14.564 -2.393 1.00 60.16 97 THR A CA 1
ATOM 736 C C . THR A 1 97 ? 3.718 -14.989 -1.746 1.00 60.16 97 THR A C 1
ATOM 738 O O . THR A 1 97 ? 3.714 -15.535 -0.649 1.00 60.16 97 THR A O 1
ATOM 741 N N . LYS A 1 98 ? 4.865 -14.691 -2.373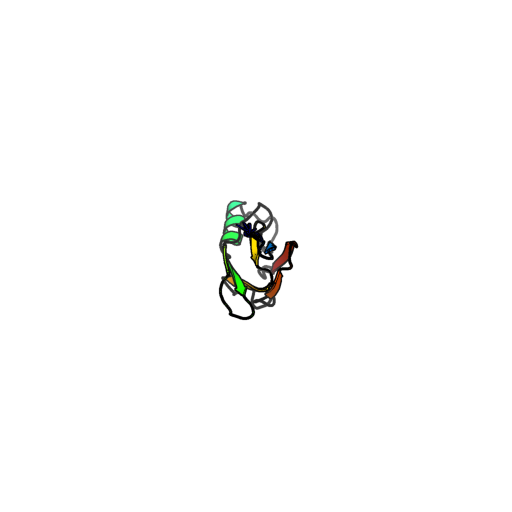 1.00 63.34 98 LYS A N 1
ATOM 742 C CA . LYS A 1 98 ? 6.192 -14.977 -1.794 1.00 63.34 98 LYS A CA 1
ATOM 743 C C . LYS A 1 98 ? 6.621 -13.968 -0.721 1.00 63.34 98 LYS A C 1
ATOM 745 O O . LYS A 1 98 ? 7.597 -14.210 -0.024 1.00 63.34 98 LYS A O 1
ATOM 750 N N . GLN A 1 99 ? 5.904 -12.854 -0.591 1.00 68.12 99 GLN A N 1
ATOM 751 C CA . GLN A 1 99 ? 6.224 -11.740 0.308 1.00 68.12 99 GLN A CA 1
ATOM 752 C C . GLN A 1 99 ? 5.300 -11.682 1.538 1.00 68.12 99 GLN A C 1
ATOM 754 O O . GLN A 1 99 ? 5.310 -10.694 2.277 1.00 68.12 99 GLN A O 1
ATOM 759 N N . GLY A 1 100 ? 4.517 -12.746 1.765 1.00 74.75 100 GLY A N 1
ATOM 760 C CA . GLY A 1 100 ? 3.666 -12.896 2.945 1.00 74.75 100 GLY A CA 1
ATOM 761 C C . GLY A 1 100 ? 2.370 -12.089 2.880 1.00 74.75 100 GLY A C 1
ATOM 762 O O . GLY A 1 100 ? 1.955 -11.544 3.897 1.00 74.75 100 GLY A O 1
ATOM 763 N N . PHE A 1 101 ? 1.766 -11.974 1.693 1.00 83.19 101 PHE A N 1
ATOM 764 C CA . PHE A 1 101 ? 0.447 -11.364 1.516 1.00 83.19 101 PHE A CA 1
ATOM 765 C C . PHE A 1 101 ? -0.680 -12.415 1.554 1.00 83.19 101 PHE A C 1
ATOM 767 O O . PHE A 1 101 ? -0.493 -13.505 1.001 1.00 83.19 101 PHE A O 1
ATOM 774 N N . PRO A 1 102 ? -1.853 -12.104 2.143 1.00 87.25 102 PRO A N 1
ATOM 775 C CA . PRO A 1 102 ? -2.236 -10.819 2.744 1.00 87.25 102 PRO A CA 1
ATOM 776 C C . PRO A 1 102 ? -1.451 -10.494 4.026 1.00 87.25 102 PRO A C 1
ATOM 778 O O . PRO A 1 102 ? -1.137 -11.384 4.812 1.00 87.25 102 PRO A O 1
ATOM 781 N N . ARG A 1 103 ? -1.098 -9.215 4.211 1.00 89.31 103 ARG A N 1
ATOM 782 C CA . ARG A 1 103 ? -0.285 -8.741 5.340 1.00 89.31 103 ARG A CA 1
ATOM 783 C C . ARG A 1 103 ? -1.176 -8.070 6.390 1.00 89.31 103 ARG A C 1
ATOM 785 O O . ARG A 1 103 ? -1.807 -7.065 6.054 1.00 89.31 103 ARG A O 1
ATOM 792 N N . PRO A 1 104 ? -1.196 -8.553 7.643 1.00 92.38 104 PRO A N 1
ATOM 793 C CA . PRO A 1 104 ? -1.968 -7.920 8.701 1.00 92.38 104 PRO A CA 1
ATOM 794 C C . PRO A 1 104 ? -1.311 -6.614 9.167 1.00 92.38 104 PRO A C 1
ATOM 796 O O . PRO A 1 104 ? -0.083 -6.499 9.206 1.00 92.38 104 PRO A O 1
ATOM 799 N N . PHE A 1 105 ? -2.130 -5.638 9.545 1.00 93.50 105 PHE A N 1
ATOM 800 C CA . PHE A 1 105 ? -1.711 -4.401 10.198 1.00 93.50 105 PHE A CA 1
ATOM 801 C C . PHE A 1 105 ? -2.836 -3.834 11.071 1.00 93.50 105 PHE A C 1
ATOM 803 O O . PHE A 1 105 ? -4.009 -4.171 10.904 1.00 93.50 105 PHE A O 1
ATOM 810 N N . THR A 1 106 ? -2.476 -2.934 11.984 1.00 94.19 106 THR A N 1
ATOM 811 C CA . THR A 1 106 ? -3.423 -2.298 12.906 1.00 94.19 106 THR A CA 1
ATOM 812 C C . THR A 1 106 ? -3.436 -0.794 12.677 1.00 94.19 106 THR A C 1
ATOM 814 O O . THR A 1 106 ? -2.385 -0.166 12.524 1.00 94.19 106 THR A O 1
ATOM 817 N N . ILE A 1 107 ? -4.633 -0.211 12.652 1.00 93.44 107 ILE A N 1
ATOM 818 C CA . ILE A 1 107 ? -4.825 1.238 12.723 1.00 93.44 107 ILE A CA 1
ATOM 819 C C . ILE A 1 107 ? -5.122 1.598 14.169 1.00 93.44 107 ILE A C 1
ATOM 821 O O . ILE A 1 107 ? -6.084 1.100 14.752 1.00 93.44 107 ILE A O 1
ATOM 825 N N . GLU A 1 108 ? -4.297 2.472 14.733 1.00 91.69 108 GLU A N 1
ATOM 826 C CA . GLU A 1 108 ? -4.453 2.988 16.089 1.00 91.69 108 GLU A CA 1
ATOM 827 C C . GLU A 1 108 ? -5.007 4.416 16.082 1.00 91.69 108 GLU A C 1
ATOM 829 O O . GLU A 1 108 ? -4.792 5.191 15.149 1.00 91.69 108 GLU A O 1
ATOM 834 N N . LYS A 1 109 ? -5.714 4.778 17.157 1.00 92.06 109 LYS A N 1
ATOM 835 C CA . LYS A 1 109 ? -6.364 6.085 17.290 1.00 92.06 109 LYS A CA 1
ATOM 836 C C . LYS A 1 109 ? -5.336 7.209 17.207 1.00 92.06 109 LYS A C 1
ATOM 838 O O . LYS A 1 109 ? -4.358 7.198 17.953 1.00 92.06 109 LYS A O 1
ATOM 843 N N . ASN A 1 110 ? -5.605 8.207 16.365 1.00 88.94 110 ASN A N 1
ATOM 844 C CA . ASN A 1 110 ? -4.765 9.392 16.169 1.00 88.94 110 ASN A CA 1
ATOM 845 C C . ASN A 1 110 ? -3.306 9.071 15.794 1.00 88.94 110 ASN A C 1
ATOM 847 O O . ASN A 1 110 ? -2.414 9.884 16.042 1.00 88.94 110 ASN A O 1
ATOM 851 N N . LYS A 1 111 ? -3.044 7.887 15.227 1.00 91.00 111 LYS A N 1
ATOM 852 C CA . LYS A 1 111 ? -1.722 7.500 14.736 1.00 91.00 111 LYS A CA 1
ATOM 853 C C . LYS A 1 111 ? -1.757 7.256 13.237 1.00 91.00 111 LYS A C 1
ATOM 855 O O . LYS A 1 111 ? -2.753 6.782 12.693 1.00 91.00 111 LYS A O 1
ATOM 860 N N . THR A 1 112 ? -0.627 7.538 12.600 1.00 91.94 112 THR A N 1
ATOM 861 C CA . THR A 1 112 ? -0.375 7.167 11.211 1.00 91.94 112 THR A CA 1
ATOM 862 C C . THR A 1 112 ? 0.366 5.840 11.184 1.00 91.94 112 THR A C 1
ATOM 864 O O . THR A 1 112 ? 1.523 5.758 11.600 1.00 91.94 112 THR A O 1
ATOM 867 N N . THR A 1 113 ? -0.288 4.801 10.682 1.00 92.62 113 THR A N 1
ATOM 868 C CA . THR A 1 113 ? 0.352 3.522 10.394 1.00 92.62 113 THR A CA 1
ATOM 869 C C . THR A 1 113 ? 1.066 3.636 9.054 1.00 92.62 113 THR A C 1
ATOM 871 O O . THR A 1 113 ? 0.429 3.847 8.023 1.00 92.62 113 THR A O 1
ATOM 874 N N . GLN A 1 114 ? 2.393 3.506 9.069 1.00 91.94 114 GLN A N 1
ATOM 875 C CA . GLN A 1 114 ? 3.223 3.514 7.865 1.00 91.94 114 GLN A CA 1
ATOM 876 C C . GLN A 1 114 ? 3.554 2.080 7.449 1.00 91.94 114 GLN A C 1
ATOM 878 O O . GLN A 1 114 ? 4.135 1.320 8.223 1.00 91.94 114 GLN A O 1
ATOM 883 N N . LEU A 1 115 ? 3.197 1.713 6.220 1.00 90.38 115 LEU A N 1
ATOM 884 C CA . LEU A 1 115 ? 3.524 0.424 5.621 1.00 90.38 115 LEU A CA 1
ATOM 885 C C . LEU A 1 115 ? 4.520 0.622 4.480 1.00 90.38 115 LEU A C 1
ATOM 887 O O . LEU A 1 115 ? 4.221 1.295 3.495 1.00 90.38 115 LEU A O 1
ATOM 891 N N . GLU A 1 116 ? 5.686 -0.011 4.594 1.00 90.38 116 GLU A N 1
ATOM 892 C CA . GLU A 1 116 ? 6.682 -0.066 3.524 1.00 90.38 116 GLU A CA 1
ATOM 893 C C . GLU A 1 116 ? 6.734 -1.472 2.916 1.00 90.38 116 GLU A C 1
ATOM 895 O O . GLU A 1 116 ? 7.013 -2.463 3.599 1.00 90.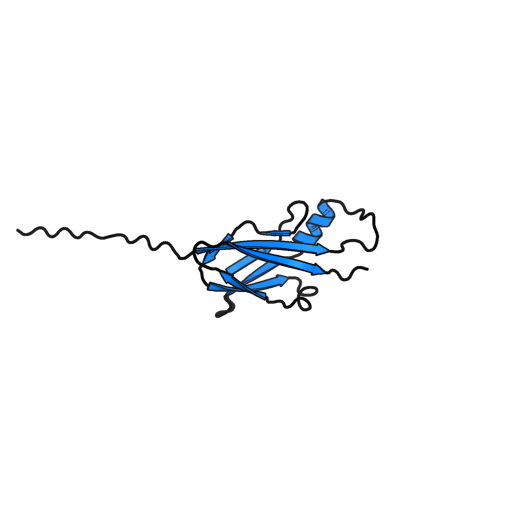38 116 GLU A O 1
ATOM 900 N N . ILE A 1 117 ? 6.445 -1.565 1.617 1.00 87.56 117 ILE A N 1
ATOM 901 C CA . ILE A 1 117 ? 6.419 -2.815 0.856 1.00 87.56 117 ILE A CA 1
ATOM 902 C C . ILE A 1 117 ? 7.463 -2.746 -0.257 1.00 87.56 117 ILE A C 1
ATOM 904 O O . ILE A 1 117 ? 7.422 -1.854 -1.100 1.00 87.56 117 ILE A O 1
ATOM 908 N N . ALA A 1 118 ? 8.373 -3.714 -0.297 1.00 86.81 118 ALA A N 1
ATOM 909 C CA . ALA A 1 118 ? 9.319 -3.879 -1.394 1.00 86.81 118 ALA A CA 1
ATOM 910 C C . ALA A 1 118 ? 8.918 -5.093 -2.239 1.00 86.81 118 ALA A C 1
ATOM 912 O O . ALA A 1 118 ? 8.858 -6.210 -1.730 1.00 86.81 118 ALA A O 1
ATOM 913 N N . ILE A 1 119 ? 8.650 -4.862 -3.522 1.00 82.12 119 ILE A N 1
ATOM 914 C CA . ILE A 1 119 ? 8.272 -5.879 -4.495 1.00 82.12 119 ILE A CA 1
ATOM 915 C C . ILE A 1 119 ? 9.499 -6.224 -5.335 1.00 82.12 119 ILE A C 1
ATOM 917 O O . ILE A 1 119 ? 9.915 -5.420 -6.171 1.00 82.12 119 ILE A O 1
ATOM 921 N N . ASP A 1 120 ? 10.040 -7.430 -5.133 1.00 81.94 120 ASP A N 1
ATOM 922 C CA . ASP A 1 120 ? 11.074 -7.990 -6.010 1.00 81.94 120 ASP A CA 1
ATOM 923 C C . ASP A 1 120 ? 10.437 -8.562 -7.284 1.00 81.94 120 ASP A C 1
ATOM 925 O O . ASP A 1 120 ? 9.627 -9.492 -7.225 1.00 81.94 120 ASP A O 1
ATOM 929 N N . THR A 1 121 ? 10.799 -8.010 -8.441 1.00 79.06 121 THR A N 1
ATOM 930 C CA . THR A 1 121 ? 10.358 -8.513 -9.754 1.00 79.06 121 THR A CA 1
ATOM 931 C C . THR A 1 121 ? 11.047 -9.826 -10.135 1.00 79.06 121 THR A C 1
ATOM 933 O O . THR A 1 121 ? 10.595 -10.509 -11.054 1.00 79.06 121 THR A O 1
ATOM 936 N N . GLY A 1 122 ? 12.145 -10.184 -9.458 1.00 76.19 122 GLY A N 1
ATOM 937 C CA . GLY A 1 122 ? 12.971 -11.346 -9.781 1.00 76.19 122 GLY A CA 1
ATOM 938 C C . GLY A 1 122 ? 13.828 -11.171 -11.036 1.00 76.19 122 GLY A C 1
ATOM 939 O O . GLY A 1 122 ? 14.479 -12.124 -11.458 1.00 76.19 122 GLY A O 1
ATOM 940 N N . ILE A 1 123 ? 13.844 -9.975 -11.628 1.00 75.56 123 ILE A N 1
ATOM 941 C CA . ILE A 1 123 ? 14.735 -9.640 -12.739 1.00 75.56 123 ILE A CA 1
ATOM 942 C C . ILE A 1 123 ? 16.182 -9.609 -12.206 1.00 75.56 123 ILE A C 1
ATOM 944 O O . ILE A 1 123 ? 16.452 -9.053 -11.134 1.00 75.56 123 ILE A O 1
ATOM 948 N N . ARG A 1 124 ? 17.101 -10.266 -12.916 1.00 73.12 124 ARG A N 1
ATOM 949 C CA . ARG A 1 124 ? 18.531 -10.391 -12.602 1.00 73.12 124 ARG A CA 1
ATOM 950 C C . ARG A 1 124 ? 19.335 -10.433 -13.896 1.00 73.12 124 ARG A C 1
ATOM 952 O O . ARG A 1 124 ? 18.747 -10.855 -14.920 1.00 73.12 124 ARG A O 1
#

Foldseek 3Di:
DDDDDPPPPPPPPPFQKFKEKEWEAEDDPDLDPPPPDDLVNVQVVQQQKKKWKAAPPPRHTPDIGGFGDPSGTTIDDIDIDGWHKIWIAMPPNPQCVVVDPR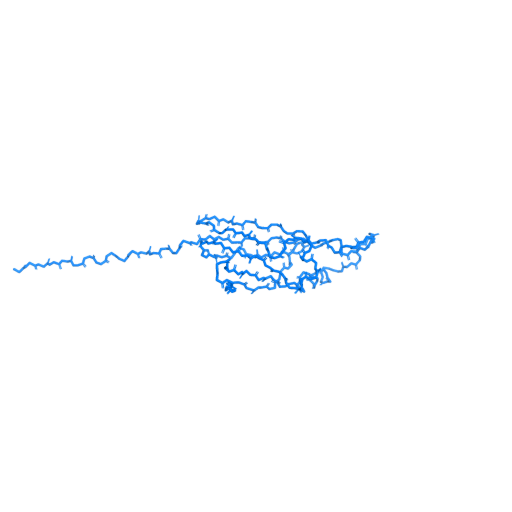DIDTGGGHYYDYHYHYGYPVRD

Nearest PDB structures (foldseek):
  3hn5-assembly2_B  TM=5.466E-01  e=3.765E-02  Bacteroides fragilis NCTC 9343
  7khf-assembly1_A  TM=5.713E-01  e=7.546E-01  Homo sapiens
  2wan-assembly1_A  TM=6.554E-01  e=1.281E+00  Bacillus acidopullulyticus
  2ibg-assembly4_D  TM=3.045E-01  e=1.281E+00  Drosophila melanogaster
  3afl-assembly1_A  TM=4.556E-01  e=7.044E+00  Agrobacterium fabrum str. C58

Solvent-accessible surface area (backbone atoms only — not comparable to full-atom values): 7277 Å² total; per-residue (Å²): 136,86,83,80,80,83,80,80,77,81,75,81,78,70,74,58,37,11,28,41,32,39,40,34,42,78,33,53,90,48,67,57,85,80,64,90,65,50,74,66,57,54,34,51,60,34,49,63,30,34,40,37,33,22,34,62,89,76,63,48,76,78,44,76,47,66,32,38,57,77,87,84,37,25,39,47,76,74,39,81,39,66,48,45,55,28,26,43,38,55,40,74,47,88,64,38,62,86,72,57,51,67,35,78,50,63,35,44,65,81,34,74,38,77,44,83,43,78,44,64,67,78,55,105

Organism: NCBI:txid1537369

pLDDT: mean 82.32, std 13.54, range [38.97, 95.44]

Secondary structure (DSSP, 8-state):
----------------EEEEEEEEEEE--SSSSS----HHHHHHHHHT-EEEEEETTT--EEEEEEPEE-SSSEEEEEEEEESEEEEEEEESGGGTGGGTPSEEEEEPTT-EEEEEEEEE----

Radius of gyration: 20.69 Å; Cα contacts (8 Å, |Δi|>4): 232; chains: 1; bounding box: 66×41×58 Å

=== Feature glossary ===
Each block in this record encodes a different view of the same protein. In brief:

Predicted aligned error. PAE(i, j) answers: if I align the predicted and true structures on residue i, how far off (in Å) do I expect residue j to be? A block-diagonal PAE matrix with low values on the blocks and high values off-diagonal is the signature of a multi-domain protein with confidently predicted domains but uncertain inter-domain orientation.

Contact-map, Ramachandran, and PAE plots. Plot images: a contact map (which residues are close in 3D, as an N×N binary image), a Ramachandran scatter (backbone torsion angles, revealing secondary-structure composition at a glance), and — for AlphaFold structures — a PAE heatmap (pairwise prediction confidence).

Backbone torsions (φ/ψ). φ (phi) and ψ (psi) are the two rotatable backbone dihedrals per residue: φ is the C(i-1)–N–Cα–C torsion, ψ is the N–Cα–C–N(i+1) torsion, both in degrees on (−180°, 180°]. α-helical residues cluster near (−60°, −45°); β-strand residues near (−120°, +130°). A Ramachandran plot is simply a scatter of (φ, ψ) for every residue.

Foldseek 3Di. A 3Di character summarizes, for each residue, the relative orientation of the Cα frame of its nearest spatial neighbor. Because it encodes fold topology rather than chemistry, 3Di alignments detect remote structural similarity that sequence alignment misses.

Radius of gyration, Cα contacts, bounding box. Three whole-structure scalars: the radius of gyration (RMS distance of Cα from centroid, in Å), the count of Cα–Cα contacts (pairs closer than 8 Å and separated by more than four residues in sequence — i.e. tertiary, not local, contacts), and the bounding-box dimensions. Together they distinguish compact globular folds from extended fibres or disordered chains.

Sequence. Sequence gives the chain of amino acids in standard one-letter code (A=alanine, C=cysteine, …, Y=tyrosine), read N→C. It is the only feature that is directly encoded by the gene; all structural features are derived from the folded form of this sequence.

mmCIF coordinates. Atomic coordinates in PDBx/mmCIF format — the same representation the Protein Data Bank distributes. Each line of the _atom_site loop places one backbone atom in Cartesian space (units: ångströms, origin: arbitrary).

Secondary structure (3-state, P-SEA). Three-state secondary structure (P-SEA) collapses the eight DSSP classes into helix (a), strand (b), and coil (c). P-SEA assigns these from Cα geometry alone — distances and angles — without requiring backbone oxygens, so it works on any Cα trace.

InterPro / GO / CATH / organism. Functional annotations link the protein to curated databases. InterPro entries identify conserved domains and families by matching the sequence against member-database signatures (Pfam, PROSITE, CDD, …). Gene Ontology (GO) terms describe molecular function, biological process, and cellular component in a controlled vocabulary. CATH places the structure in a hierarchical fold classification (Class/Architecture/Topology/Homologous-superfamily). The organism is the source species.

B-factor. B-factor (Debye–Waller factor) reflects atomic displacement in the crystal lattice. It is an experimental observable (units Å²), not a prediction; low values mean the atom is pinned down, high values mean it moves or is heterogeneous across the crystal.

Rendered structure images. Structure images are PyMOL renders from six orthogonal camera directions. Cartoon representation draws helices as coils and strands as arrows; sticks shows the backbone as bonds; surface shows the solvent-excluded envelope. Rainbow coloring maps sequence position to hue (blue→red, N→C); chain coloring assigns a distinct color per polypeptide.

Solvent-accessible surface area. Solvent-accessible surface area (SASA) is the area in Å² traced out by the centre of a 1.4 Å probe sphere (a water molecule) rolled over the protein's van der Waals surface (Shrake–Rupley / Lee–Richards construction). Buried residues have near-zero SASA; fully exposed residues can exceed 200 Å². The total SASA scales roughly with the number of surface residues.

Secondary structure (8-state, DSSP). The SS8 string is DSSP's per-residue secondary-structure call. α-helix (H) means an i→i+4 H-bond ladder; β-strand (E) means the residue participates in a β-sheet; 3₁₀ (G) and π (I) are tighter and wider helices; T/S are turns/bends; '-' is loop.

pLDDT. For AlphaFold models, the B-factor field carries pLDDT — the model's own estimate of local accuracy on a 0–100 scale. Regions with pLDDT<50 should be treated as essentially unmodeled; they often correspond to intrinsically disordered segments.

Nearest PDB structures. Nearest PDB neighbors are the top structural matches found by Foldseek when searching this structure against the entire Protein Data Bank. Each hit reports a TM-score (0 to 1; >0.5 almost always implies the same fold) and an E-value. These are *structural* homologs — they may share no detectable sequence similarity.